Protein 8A3K (pdb70)

B-factor: mean 55.19, std 11.99, range [35.01, 101.28]

Nearest PDB structures (foldseek):
  8a3k-assembly1_UNK  TM=1.008E+00  e=1.125E-14  synthetic construct
  3g6b-assembly1_B  TM=5.101E-01  e=2.268E-01  Thermotoga maritima
  3g67-assembly1_B  TM=5.106E-01  e=5.320E-01  Thermotoga maritima
  3ja6-assembly1_I  TM=4.650E-01  e=3.433E+00  Escherichia coli

Structure (mmCIF, N/CA/C/O backbone):
data_8A3K
#
_entry.id   8A3K
#
_cell.length_a   28.082
_cell.length_b   38.856
_cell.length_c   56.828
_cell.angle_alpha   90.000
_cell.angle_beta   101.884
_cell.angle_gamma   90.000
#
_symmetry.space_group_name_H-M   'P 1 21 1'
#
loop_
_atom_site.group_PDB
_atom_site.id
_atom_site.type_symbol
_atom_site.label_atom_id
_atom_site.label_alt_id
_atom_site.label_comp_id
_atom_site.label_asym_id
_atom_site.label_entity_id
_atom_site.label_seq_id
_atom_site.pdbx_PDB_ins_code
_atom_site.Cartn_x
_atom_site.Cartn_y
_atom_site.Cartn_z
_atom_site.occupancy
_atom_site.B_iso_or_equiv
_atom_site.auth_seq_id
_atom_site.auth_comp_id
_atom_site.auth_asym_id
_atom_site.auth_atom_id
_atom_site.pdbx_PDB_model_num
ATOM 1 N N . HIS A 1 4 ? 7.27000 -21.15100 0.61800 1.000 82.00844 0 HIS UNK N 1
ATOM 2 C CA . HIS A 1 4 ? 6.89600 -20.88500 -0.79400 1.000 80.32534 0 HIS UNK CA 1
ATOM 3 C C . HIS A 1 4 ? 5.51700 -20.23200 -0.83800 1.000 81.76116 0 HIS UNK C 1
ATOM 4 O O . HIS A 1 4 ? 4.87100 -20.28700 -1.89500 1.000 79.28480 0 HIS UNK O 1
ATOM 6 N N . MET A 1 5 ? 5.08700 -19.64400 0.27300 1.000 82.62367 1 MET UNK N 1
ATOM 7 C CA . MET A 1 5 ? 3.71400 -19.09100 0.34200 1.000 82.76913 1 MET UNK CA 1
ATOM 8 C C . MET A 1 5 ? 3.65900 -17.73400 -0.34800 1.000 71.92335 1 MET UNK C 1
ATOM 9 O O . MET A 1 5 ? 3.02200 -17.63800 -1.39900 1.000 74.92657 1 MET UNK O 1
ATOM 11 N N . GLN A 1 6 ? 4.29500 -16.72600 0.23700 1.000 75.74484 2 GLN UNK N 1
ATOM 12 C CA . GLN A 1 6 ? 4.15700 -15.36500 -0.34200 1.000 76.22514 2 GLN UNK CA 1
ATOM 13 C C . GLN A 1 6 ? 4.77500 -15.34000 -1.74100 1.000 74.96895 2 GLN UNK C 1
ATOM 14 O O . GLN A 1 6 ? 4.34000 -14.51600 -2.53200 1.000 72.66608 2 GLN UNK O 1
ATOM 16 N N . LEU A 1 7 ? 5.73200 -16.21600 -2.04300 1.000 70.45362 3 LEU UNK N 1
ATOM 17 C CA . LEU A 1 7 ? 6.22400 -16.21800 -3.42000 1.000 69.86850 3 LEU UNK CA 1
ATOM 18 C C . LEU A 1 7 ? 5.13600 -16.61500 -4.40200 1.000 66.02999 3 LEU UNK C 1
ATOM 19 O O . LEU A 1 7 ? 5.00700 -16.00400 -5.46700 1.000 60.54882 3 LEU UNK O 1
ATOM 24 N N . GLU A 1 8 ? 4.34700 -17.63700 -4.07600 1.000 66.68192 4 GLU UNK N 1
ATOM 25 C CA . GLU A 1 8 ? 3.14900 -17.87500 -4.87000 1.000 64.49208 4 GLU UNK CA 1
ATOM 26 C C . GLU A 1 8 ? 2.25500 -16.64200 -4.87000 1.000 63.05201 4 GLU UNK C 1
ATOM 27 O O . GLU A 1 8 ? 1.77200 -16.21400 -5.92600 1.000 60.61191 4 GLU UNK O 1
ATOM 29 N N . GLU A 1 9 ? 2.04700 -16.03600 -3.69800 1.000 63.71275 5 GLU UNK N 1
ATOM 30 C CA . GLU A 1 9 ? 1.19100 -14.85600 -3.63600 1.000 61.13023 5 GLU UNK CA 1
ATOM 31 C C . GLU A 1 9 ? 1.79700 -13.69800 -4.41400 1.000 60.32788 5 GLU UNK C 1
ATOM 32 O O . GLU A 1 9 ? 1.08200 -12.97000 -5.11700 1.000 60.83815 5 GLU UNK O 1
ATOM 34 N N . ILE A 1 10 ? 3.11400 -13.51900 -4.31900 1.000 59.77386 6 ILE UNK N 1
ATOM 35 C CA . ILE A 1 10 ? 3.74800 -12.42500 -5.04400 1.000 60.04318 6 ILE UNK CA 1
ATOM 36 C C . ILE A 1 10 ? 3.56100 -12.62400 -6.54100 1.000 56.45054 6 ILE UNK C 1
ATOM 37 O O . ILE A 1 10 ? 3.18800 -11.70000 -7.27500 1.000 54.89580 6 ILE UNK O 1
ATOM 42 N N . ALA A 1 11 ? 3.80900 -13.84400 -7.01700 1.000 56.41773 7 ALA UNK N 1
ATOM 43 C CA . ALA A 1 11 ? 3.66600 -14.10900 -8.44300 1.000 54.84172 7 ALA UNK CA 1
ATOM 44 C C . ALA A 1 11 ? 2.23600 -13.87300 -8.90700 1.000 55.25099 7 ALA UNK C 1
ATOM 45 O O . ALA A 1 11 ? 2.00400 -13.39000 -10.02600 1.000 53.63958 7 ALA UNK O 1
ATOM 47 N N . GLN A 1 12 ? 1.25900 -14.21400 -8.06200 1.000 60.28025 8 GLN UNK N 1
ATOM 48 C CA . GLN A 1 12 ? -0.13200 -13.97000 -8.43400 1.000 60.09774 8 GLN UNK CA 1
ATOM 49 C C . GLN A 1 12 ? -0.40800 -12.47700 -8.55400 1.000 56.74141 8 GLN UNK C 1
ATOM 50 O O . GLN A 1 12 ? -1.07200 -12.03300 -9.50200 1.000 56.02073 8 GLN UNK O 1
ATOM 52 N N . GLN A 1 13 ? 0.10300 -11.68500 -7.60300 1.000 54.87711 9 GLN UNK N 1
ATOM 53 C CA . GLN A 1 13 ? -0.06000 -10.23500 -7.69600 1.000 52.96430 9 GLN UNK CA 1
ATOM 54 C C . GLN A 1 13 ? 0.58500 -9.69600 -8.96800 1.000 50.76922 9 GLN UNK C 1
ATOM 55 O O . GLN A 1 13 ? 0.06100 -8.76800 -9.60400 1.000 48.98298 9 GLN UNK O 1
ATOM 57 N N . LEU A 1 14 ? 1.71400 -10.28400 -9.36700 1.000 50.64089 10 LEU UNK N 1
ATOM 58 C CA . LEU A 1 14 ? 2.39300 -9.82500 -10.57500 1.000 48.42180 10 LEU UNK CA 1
ATOM 59 C C . LEU A 1 14 ? 1.58400 -10.16500 -11.82500 1.000 48.99600 10 LEU UNK C 1
ATOM 60 O O . LEU A 1 14 ? 1.54000 -9.38000 -12.78500 1.000 42.31121 10 LEU UNK O 1
ATOM 65 N N . GLU A 1 15 ? 0.93500 -11.32900 -11.83300 1.000 47.66109 11 GLU UNK N 1
ATOM 66 C CA . GLU A 1 15 ? 0.06500 -11.66700 -12.95800 1.000 47.27641 11 GLU UNK CA 1
ATOM 67 C C . GLU A 1 15 ? -1.10800 -10.69300 -13.05500 1.000 46.71608 11 GLU UNK C 1
ATOM 68 O O . GLU A 1 15 ? -1.45600 -10.21600 -14.15100 1.000 47.64867 11 GLU UNK O 1
ATOM 74 N N . GLU A 1 16 ? -1.71600 -10.37000 -11.90800 1.000 46.80896 12 GLU UNK N 1
ATOM 75 C CA . GLU A 1 16 ? -2.80400 -9.39300 -11.89100 1.000 49.08560 12 GLU UNK CA 1
ATOM 76 C C . GLU A 1 16 ? -2.34200 -8.03100 -12.41200 1.000 47.61450 12 GLU UNK C 1
ATOM 77 O O . GLU A 1 16 ? -3.06700 -7.36000 -13.16400 1.000 47.94908 12 GLU UNK O 1
ATOM 79 N N . ILE A 1 17 ? -1.12600 -7.61800 -12.04700 1.000 45.71831 13 ILE UNK N 1
ATOM 80 C CA . ILE A 1 17 ? -0.62800 -6.31600 -12.48900 1.000 45.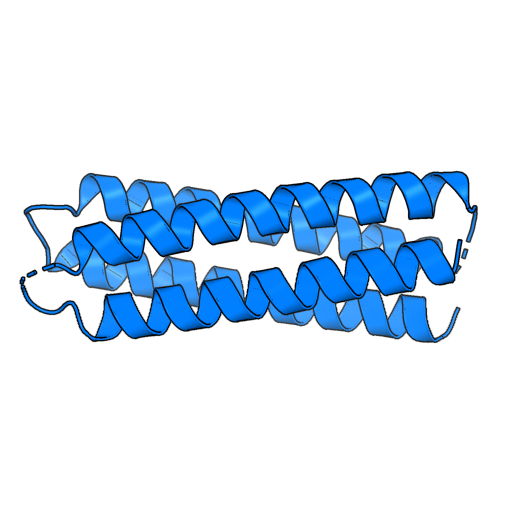52021 13 ILE UNK CA 1
ATOM 81 C C . ILE A 1 17 ? -0.35700 -6.32100 -13.98900 1.000 46.46495 13 ILE UNK C 1
ATOM 82 O O . ILE A 1 17 ? -0.61800 -5.33000 -14.68300 1.000 43.77813 13 ILE UNK O 1
ATOM 87 N N . ALA A 1 18 ? 0.19900 -7.41900 -14.51100 1.000 44.03804 14 ALA UNK N 1
ATOM 88 C CA . ALA A 1 18 ? 0.39200 -7.51500 -15.95300 1.000 42.75846 14 ALA UNK CA 1
ATOM 89 C C . ALA A 1 18 ? -0.93200 -7.33900 -16.69300 1.000 44.28017 14 ALA UNK C 1
ATOM 90 O O . ALA A 1 18 ? -1.00900 -6.60600 -17.69000 1.000 45.26506 14 ALA UNK O 1
ATOM 92 N N . LYS A 1 19 ? -1.98600 -8.00800 -16.21600 1.000 43.99821 15 LYS UNK N 1
ATOM 93 C CA . LYS A 1 19 ? -3.30200 -7.82300 -16.82200 1.000 45.63168 15 LYS UNK CA 1
ATOM 94 C C . LYS A 1 19 ? -3.72900 -6.35700 -16.77900 1.000 46.22265 15 LYS UNK C 1
ATOM 9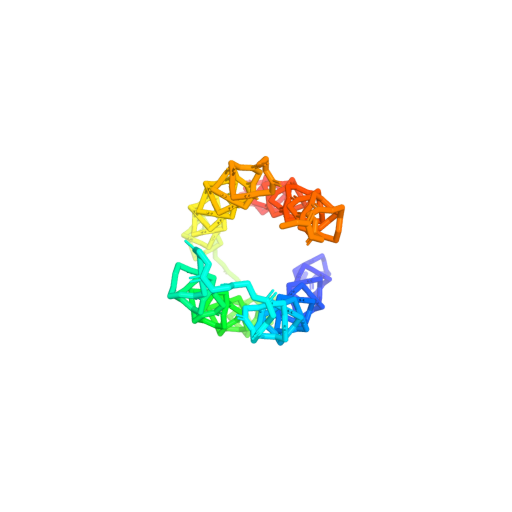5 O O . LYS A 1 19 ? -4.22500 -5.81200 -17.77800 1.000 46.89563 15 LYS UNK O 1
ATOM 97 N N . GLN A 1 20 ? -3.56300 -5.71200 -15.61500 1.000 45.44310 16 GLN UNK N 1
ATOM 98 C CA . GLN A 1 20 ? -3.89200 -4.29400 -15.48600 1.000 42.30326 16 GLN UNK CA 1
ATOM 99 C C . GLN A 1 20 ? -3.15500 -3.46100 -16.52500 1.000 44.40241 16 GLN UNK C 1
ATOM 100 O O . GLN A 1 20 ? -3.73300 -2.54700 -17.12900 1.000 44.70516 16 GLN UNK O 1
ATOM 103 N N . LEU A 1 21 ? -1.87300 -3.76100 -16.74100 1.000 42.79958 17 LEU UNK N 1
ATOM 104 C CA . LEU A 1 21 ? -1.07200 -2.95100 -17.64900 1.000 40.62492 17 LEU UNK CA 1
ATOM 105 C C . LEU A 1 21 ? -1.52400 -3.14100 -19.08400 1.000 44.36790 17 LEU UNK C 1
ATOM 106 O O . LEU A 1 21 ? -1.50900 -2.18800 -19.87900 1.000 38.23003 17 LEU UNK O 1
ATOM 111 N N . LYS A 1 22 ? -1.94200 -4.36400 -19.42700 1.000 42.62754 18 LYS UNK N 1
ATOM 112 C CA . LYS A 1 22 ? -2.49300 -4.61400 -20.75400 1.000 43.44687 18 LYS UNK CA 1
ATOM 113 C C . LYS A 1 22 ? -3.77100 -3.80800 -20.96700 1.000 44.96331 18 LYS UNK C 1
ATOM 114 O O . LYS A 1 22 ? -3.97100 -3.19000 -22.02600 1.000 45.10686 18 LYS UNK O 1
ATOM 117 N N . LYS A 1 23 ? -4.66200 -3.82100 -19.97500 1.000 43.46275 19 LYS UNK N 1
ATOM 118 C CA . LYS A 1 23 ? -5.89100 -3.04600 -20.12100 1.000 43.68178 19 LYS UNK CA 1
ATOM 119 C C . LYS A 1 23 ? -5.57800 -1.55900 -20.27400 1.000 45.17066 19 LYS UNK C 1
ATOM 120 O O . LYS A 1 23 ? -6.20100 -0.85900 -21.08500 1.000 45.42386 19 LYS UNK O 1
ATOM 122 N N . ILE A 1 24 ? -4.58900 -1.06700 -19.53000 1.000 41.66541 20 ILE UNK N 1
ATOM 123 C CA . ILE A 1 24 ? -4.24300 0.34800 -19.63900 1.000 44.27629 20 ILE UNK CA 1
ATOM 124 C C . ILE A 1 24 ? -3.64300 0.65500 -21.00400 1.000 42.68720 20 ILE UNK C 1
ATOM 125 O O . ILE A 1 24 ? -3.89100 1.72300 -21.57100 1.000 42.67499 20 ILE UNK O 1
ATOM 130 N N . ALA A 1 25 ? -2.83500 -0.25800 -21.54900 1.000 40.99656 21 ALA UNK N 1
ATOM 131 C CA . ALA A 1 25 ? -2.28700 -0.03700 -22.88400 1.000 43.40596 21 ALA UNK CA 1
ATOM 132 C C . ALA A 1 25 ? -3.40600 0.10000 -23.91200 1.000 44.84934 21 ALA UNK C 1
ATOM 133 O O . ALA A 1 25 ? -3.35200 0.97000 -24.79400 1.000 37.61107 21 ALA UNK O 1
ATOM 135 N N . TRP A 1 26 ? -4.42900 -0.75700 -23.81100 1.000 43.82307 22 TRP UNK N 1
ATOM 136 C CA . TRP A 1 26 ? -5.59900 -0.63600 -24.68500 1.000 47.67154 22 TRP UNK CA 1
ATOM 137 C C . TRP A 1 26 ? -6.28600 0.72100 -24.50800 1.000 46.83130 22 TRP UNK C 1
ATOM 138 O O . TRP A 1 26 ? -6.62600 1.40000 -25.49100 1.000 47.14797 22 TRP UNK O 1
ATOM 149 N N . GLN A 1 27 ? -6.51500 1.11700 -23.25300 1.000 45.12505 23 GLN UNK N 1
ATOM 150 C CA . GLN A 1 27 ? -7.10900 2.42100 -22.96900 1.000 47.49182 23 GLN UNK CA 1
ATOM 151 C C . GLN A 1 27 ? -6.31500 3.53800 -23.62900 1.000 44.64666 23 GLN UNK C 1
ATOM 152 O O . GLN A 1 27 ? -6.88800 4.45400 -24.23300 1.000 44.39494 23 GLN UNK O 1
ATOM 158 N N . LEU A 1 28 ? -4.99100 3.47900 -23.51700 1.000 40.99630 24 LEU UNK N 1
ATOM 159 C CA . LEU A 1 28 ? -4.15800 4.52800 -24.08900 1.000 42.94047 24 LEU UNK CA 1
ATOM 160 C C . LEU A 1 28 ? -4.28700 4.55700 -25.60200 1.000 46.46578 24 LEU UNK C 1
ATOM 161 O O . LEU A 1 28 ? -4.33500 5.63300 -26.19600 1.000 44.81282 24 LEU UNK O 1
ATOM 166 N N . LYS A 1 29 ? -4.33900 3.39200 -26.24900 1.000 43.27159 25 LYS UNK N 1
ATOM 167 C CA . LYS A 1 29 ? -4.56000 3.39500 -27.69200 1.000 45.31762 25 LYS UNK CA 1
ATOM 168 C C . LYS A 1 29 ? -5.87400 4.08800 -28.04500 1.000 46.29786 25 LYS UNK C 1
ATOM 169 O O . LYS A 1 29 ? -5.93800 4.89100 -28.99000 1.000 47.89270 25 LYS UNK O 1
ATOM 175 N N . LYS A 1 30 ? -6.93200 3.79800 -27.28600 1.000 45.48977 26 LYS UNK N 1
ATOM 176 C CA . LYS A 1 30 ? -8.21400 4.44000 -27.56100 1.000 47.13880 26 LYS UNK CA 1
ATOM 177 C C . LYS A 1 30 ? -8.12800 5.95700 -27.36900 1.000 46.56128 26 LYS UNK C 1
ATOM 178 O O . LYS A 1 30 ? -8.64900 6.72600 -28.19000 1.000 49.04131 26 LYS UNK O 1
ATOM 180 N N . ILE A 1 31 ? -7.48000 6.40500 -26.29400 1.000 46.48605 27 ILE UNK N 1
ATOM 181 C CA . ILE A 1 31 ? -7.27000 7.84300 -26.11000 1.000 48.42716 27 ILE UNK CA 1
ATOM 182 C C . ILE A 1 31 ? -6.49700 8.42900 -27.27800 1.000 50.34980 27 ILE UNK C 1
ATOM 183 O O . ILE A 1 31 ? -6.86500 9.47700 -27.81900 1.000 48.22145 27 ILE UNK O 1
ATOM 188 N N . ALA A 1 32 ? -5.43700 7.74800 -27.70300 1.000 48.22216 28 ALA UNK N 1
ATOM 189 C CA . ALA A 1 32 ? -4.61300 8.25800 -28.79000 1.000 48.45878 28 ALA UNK CA 1
ATOM 190 C C . ALA A 1 32 ? -5.42500 8.45600 -30.05300 1.000 54.09512 28 ALA UNK C 1
ATOM 191 O O . ALA A 1 32 ? -5.15500 9.38900 -30.82000 1.000 56.47441 28 ALA UNK O 1
ATOM 193 N N . GLN A 1 33 ? -6.41400 7.58600 -30.29600 1.000 51.46857 29 GLN UNK N 1
ATOM 194 C CA . GLN A 1 33 ? -7.25700 7.79000 -31.46900 1.000 54.22458 29 GLN UNK CA 1
ATOM 195 C C . GLN A 1 33 ? -7.87500 9.18100 -31.46600 1.000 57.74971 29 GLN UNK C 1
ATOM 196 O O . GLN A 1 33 ? -8.04900 9.78300 -32.52900 1.000 62.09774 29 GLN UNK O 1
ATOM 199 N N . GLY A 1 34 ? -8.16900 9.72600 -30.28700 1.000 59.09100 30 GLY UNK N 1
ATOM 200 C CA . GLY A 1 34 ? -8.82300 11.01500 -30.21000 1.000 63.02586 30 GLY UNK CA 1
ATOM 201 C C . GLY A 1 34 ? -7.94500 12.14700 -29.72000 1.000 62.87474 30 GLY UNK C 1
ATOM 202 O O . GLY A 1 34 ? -8.45600 13.12500 -29.16900 1.000 65.94173 30 GLY UNK O 1
ATOM 203 N N . GLU A 1 35 ? -6.62900 12.04400 -29.90400 1.000 61.68653 31 GLU UNK N 1
ATOM 204 C CA . GLU A 1 35 ? -5.72100 13.11600 -29.50300 1.000 63.50996 31 GLU UNK CA 1
ATOM 205 C C . GLU A 1 35 ? -4.66800 13.32600 -30.57700 1.000 63.16742 31 GLU UNK C 1
ATOM 206 O O . GLU A 1 35 ? -3.56900 12.76500 -30.50600 1.000 54.57844 31 GLU UNK O 1
ATOM 212 N N . PRO A 1 36 ? -4.96400 14.15600 -31.58400 1.000 70.00659 32 PRO UNK N 1
ATOM 213 C CA . PRO A 1 36 ? -3.99000 14.36600 -32.66600 1.000 68.81600 32 PRO UNK CA 1
ATOM 214 C C . PRO A 1 36 ? -2.65700 14.91000 -32.18700 1.000 66.38246 32 PRO UNK C 1
ATOM 215 O O . PRO A 1 36 ? -1.62700 14.62100 -32.80500 1.000 69.77922 32 PRO UNK O 1
ATOM 219 N N . SER A 1 37 ? -2.63200 15.67900 -31.10400 1.000 59.66078 33 SER UNK N 1
ATOM 220 C CA . SER A 1 37 ? -1.40700 16.36100 -30.71100 1.000 57.86542 33 SER UNK CA 1
ATOM 221 C C . SER A 1 37 ? -0.40800 15.46000 -29.99400 1.000 62.13926 33 SER UNK C 1
ATOM 222 O O . SER A 1 37 ? 0.75200 15.85900 -29.83400 1.000 62.67305 33 SER UNK O 1
ATOM 225 N N . ALA A 1 38 ? -0.81800 14.26300 -29.55000 1.000 58.47615 34 ALA UNK N 1
ATOM 226 C CA . ALA A 1 38 ? 0.09100 13.38500 -28.82300 1.000 53.99959 34 ALA UNK CA 1
ATOM 227 C C . ALA A 1 38 ? -0.09700 11.91800 -29.17800 1.000 52.06752 34 ALA UNK C 1
ATOM 228 O O . ALA A 1 38 ? 0.50200 11.05600 -28.50800 1.000 50.40779 34 ALA UNK O 1
ATOM 230 N N . GLN A 1 39 ? -0.88700 11.61400 -30.21600 1.000 51.47650 35 GLN UNK N 1
ATOM 231 C CA . GLN A 1 39 ? -1.24600 10.23200 -30.53300 1.000 46.39957 35 GLN UNK CA 1
ATOM 232 C C . GLN A 1 39 ? -0.01200 9.34300 -30.63300 1.000 51.08623 35 GLN UNK C 1
ATOM 233 O O . GLN A 1 39 ? 0.06100 8.28300 -29.99900 1.000 44.29099 35 GLN UNK O 1
ATOM 235 N N . GLY A 1 40 ? 0.97700 9.77500 -31.42200 1.000 48.63557 36 GLY UNK N 1
ATOM 236 C CA . GLY A 1 40 ? 2.20600 9.00800 -31.54300 1.000 49.70550 36 GLY UNK CA 1
ATOM 237 C C . GLY A 1 40 ? 2.80000 8.66700 -30.19400 1.000 49.04791 36 GLY UNK C 1
ATOM 238 O O . GLY A 1 40 ? 3.01600 7.49500 -29.87100 1.000 46.10188 36 GLY UNK O 1
ATOM 239 N N . GLN A 1 41 ? 3.01800 9.68800 -29.36200 1.000 48.85931 37 GLN UNK N 1
ATOM 240 C CA . GLN A 1 41 ? 3.58500 9.42500 -28.05300 1.000 46.08063 37 GLN UNK CA 1
ATOM 241 C C . GLN A 1 41 ? 2.75500 8.38400 -27.31900 1.000 47.89122 37 GLN UNK C 1
ATOM 242 O O . GLN A 1 41 ? 3.28300 7.36700 -26.84300 1.000 44.96044 37 GLN UNK O 1
ATOM 248 N N . LEU A 1 42 ? 1.43500 8.58100 -27.29400 1.000 47.17674 38 LEU UNK N 1
ATOM 249 C CA . LEU A 1 42 ? 0.59500 7.67000 -26.53100 1.000 42.84797 38 LEU UNK CA 1
ATOM 250 C C . LEU A 1 42 ? 0.72900 6.25400 -27.06500 1.000 46.66168 38 LEU UNK C 1
ATOM 251 O O . LEU A 1 42 ? 0.87900 5.30100 -26.28900 1.000 43.53887 38 LEU UNK O 1
ATOM 256 N N . GLU A 1 43 ? 0.75900 6.09700 -28.39000 1.000 44.41879 39 GLU UNK N 1
ATOM 257 C CA . GLU A 1 43 ? 0.87100 4.74600 -28.92200 1.000 47.90688 39 GLU UNK CA 1
ATOM 258 C C . GLU A 1 43 ? 2.18100 4.10400 -28.49000 1.000 46.10986 39 GLU UNK C 1
ATOM 259 O O . GLU A 1 43 ? 2.19200 2.94900 -28.04500 1.000 47.10333 39 GLU UNK O 1
ATOM 265 N N . GLU A 1 44 ? 3.28400 4.86300 -28.53700 1.000 47.80261 40 GLU UNK N 1
ATOM 266 C CA . GLU A 1 44 ? 4.56200 4.33400 -28.07000 1.000 48.07506 40 GLU UNK CA 1
ATOM 267 C C . GLU A 1 44 ? 4.43400 3.84200 -26.64200 1.000 48.86768 40 GLU UNK C 1
ATOM 268 O O . GLU A 1 44 ? 4.88800 2.74200 -26.29200 1.000 48.39933 40 GLU UNK O 1
ATOM 274 N N . ILE A 1 45 ? 3.78600 4.65200 -25.80300 1.000 44.37120 41 ILE UNK N 1
ATOM 275 C CA . ILE A 1 45 ? 3.70100 4.31900 -24.39400 1.000 44.44240 41 ILE UNK CA 1
ATOM 276 C C . ILE A 1 45 ? 2.90900 3.04100 -24.22600 1.000 45.29537 41 ILE UNK C 1
ATOM 277 O O . ILE A 1 45 ? 3.29400 2.15200 -23.45600 1.000 38.83568 41 ILE UNK O 1
ATOM 282 N N . ALA A 1 46 ? 1.82900 2.89600 -25.00400 1.000 42.80803 42 ALA UNK N 1
ATOM 283 C CA . ALA A 1 46 ? 1.04200 1.67600 -24.90500 1.000 41.54525 42 ALA UNK CA 1
ATOM 284 C C . ALA A 1 46 ? 1.90600 0.48000 -25.25900 1.000 42.70206 42 ALA UNK C 1
ATOM 285 O O . ALA A 1 46 ? 1.89100 -0.53400 -24.55300 1.000 43.06242 42 ALA UNK O 1
ATOM 287 N N . GLN A 1 47 ? 2.72500 0.62000 -26.30600 1.000 42.00695 43 GLN UNK N 1
ATOM 288 C CA . GLN A 1 47 ? 3.63300 -0.45600 -26.66700 1.000 45.08463 43 GLN UNK CA 1
ATOM 289 C C . GLN A 1 47 ? 4.53800 -0.78200 -25.49700 1.000 44.56464 43 GLN UNK C 1
ATOM 290 O O . GLN A 1 47 ? 4.66300 -1.94900 -25.10100 1.000 44.53568 43 GLN UNK O 1
ATOM 292 N N . GLN A 1 48 ? 5.12400 0.25500 -24.88400 1.000 44.48889 44 GLN UNK N 1
ATOM 293 C CA . GLN A 1 48 ? 5.99400 0.04100 -23.73300 1.000 42.15004 44 GLN UNK CA 1
ATOM 294 C C . GLN A 1 48 ? 5.26100 -0.75200 -22.66200 1.000 41.09927 44 GLN UNK C 1
ATOM 295 O O . GLN A 1 48 ? 5.77200 -1.75700 -22.14600 1.000 43.19113 44 GLN UNK O 1
ATOM 301 N N . LEU A 1 49 ? 4.01700 -0.36100 -22.37900 1.000 39.35438 45 LEU UNK N 1
ATOM 302 C CA . LEU A 1 49 ? 3.28100 -1.03100 -21.32100 1.000 37.70934 45 LEU UNK CA 1
ATOM 303 C C . LEU A 1 49 ? 3.05100 -2.48700 -21.67800 1.000 43.15272 45 LEU UNK C 1
ATOM 304 O O . LEU A 1 49 ? 3.22600 -3.37500 -20.83200 1.000 37.50600 45 LEU UNK O 1
ATOM 309 N N . GLU A 1 50 ? 2.71900 -2.76600 -22.94300 1.000 40.18098 46 GLU UNK N 1
ATOM 310 C CA . GLU A 1 50 ? 2.47600 -4.15800 -23.28900 1.000 43.50284 46 GLU UNK CA 1
ATOM 311 C C . GLU A 1 50 ? 3.74200 -4.96100 -23.08700 1.000 43.95590 46 GLU UNK C 1
ATOM 312 O O . GLU A 1 50 ? 3.70100 -6.02900 -22.46400 1.000 41.29389 46 GLU UNK O 1
ATOM 318 N N . GLU A 1 51 ? 4.89500 -4.39200 -23.47000 1.000 42.95664 47 GLU UNK N 1
ATOM 319 C CA . GLU A 1 51 ? 6.15500 -5.09600 -23.25800 1.000 43.71158 47 GLU UNK CA 1
ATOM 320 C C . GLU A 1 51 ? 6.39300 -5.32400 -21.77200 1.000 45.94871 47 GLU UNK C 1
ATOM 321 O O . GLU A 1 51 ? 6.76500 -6.43000 -21.35900 1.000 45.87269 47 GLU UNK O 1
ATOM 327 N N . ILE A 1 52 ? 6.08100 -4.32900 -20.94000 1.000 41.89690 48 ILE UNK N 1
ATOM 328 C CA . ILE A 1 52 ? 6.30600 -4.51200 -19.51100 1.000 42.79231 48 ILE UNK CA 1
ATOM 329 C C . ILE A 1 52 ? 5.42000 -5.62000 -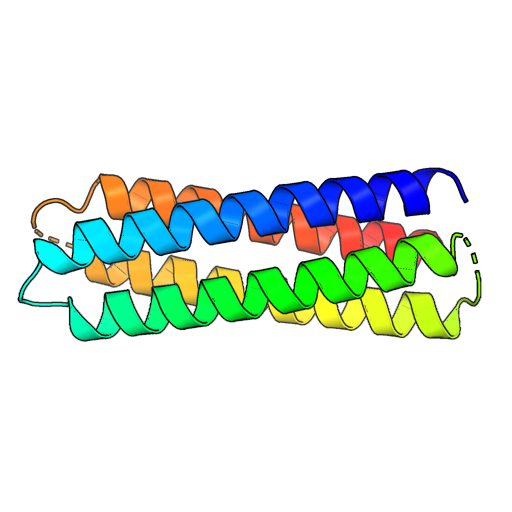18.97600 1.000 44.64142 48 ILE UNK C 1
ATOM 330 O O . ILE A 1 52 ? 5.86200 -6.44400 -18.16400 1.000 40.02251 48 ILE UNK O 1
ATOM 335 N N . ALA A 1 53 ? 4.16600 -5.67800 -19.43400 1.000 41.01999 49 ALA UNK N 1
ATOM 336 C CA . ALA A 1 53 ? 3.29900 -6.74100 -18.95700 1.000 41.30498 49 ALA UNK CA 1
ATOM 337 C C . ALA A 1 53 ? 3.91900 -8.09000 -19.26300 1.000 43.43839 49 ALA UNK C 1
ATOM 338 O O . ALA A 1 53 ? 3.94800 -8.97900 -18.40400 1.000 45.37190 49 ALA UNK O 1
ATOM 340 N N . LYS A 1 54 ? 4.50300 -8.23100 -20.45200 1.000 41.06421 50 LYS UNK N 1
ATOM 341 C CA . LYS A 1 54 ? 5.13500 -9.50000 -20.77500 1.000 46.11728 50 LYS UNK CA 1
ATOM 342 C C . LYS A 1 54 ? 6.23700 -9.81100 -19.77700 1.000 47.53513 50 LYS UNK C 1
ATOM 343 O O . LYS A 1 54 ? 6.28700 -10.91700 -19.21500 1.000 43.01154 50 LYS UNK O 1
ATOM 349 N N . GLN A 1 55 ? 7.08300 -8.82100 -19.47300 1.000 45.18003 51 GLN UNK N 1
ATOM 350 C CA . GLN A 1 55 ? 8.17700 -9.11400 -18.55700 1.000 46.41676 51 GLN UNK CA 1
ATOM 351 C C . GLN A 1 55 ? 7.63300 -9.50800 -17.19600 1.000 44.23324 51 GLN UNK C 1
ATOM 352 O O . GLN A 1 55 ? 8.12500 -10.46400 -16.58100 1.000 45.24517 51 GLN UNK O 1
ATOM 358 N N . LEU A 1 56 ? 6.54700 -8.86600 -16.75400 1.000 42.19750 52 LEU UNK N 1
ATOM 359 C CA . LEU A 1 56 ? 6.04200 -9.22000 -15.43400 1.000 44.59805 52 LEU UNK CA 1
ATOM 360 C C . LEU A 1 56 ? 5.52400 -10.65100 -15.44600 1.000 46.15538 52 LEU UNK C 1
ATOM 361 O O . LEU A 1 56 ? 5.81100 -11.43200 -14.52700 1.000 45.26598 52 LEU UNK O 1
ATOM 366 N N . LYS A 1 57 ? 4.83500 -11.03400 -16.52600 1.000 43.72992 53 LYS UNK N 1
ATOM 367 C CA . LYS A 1 57 ? 4.36700 -12.40900 -16.64300 1.000 48.13526 53 LYS UNK CA 1
ATOM 368 C C . LYS A 1 57 ? 5.54300 -13.36800 -16.55300 1.000 48.24188 53 LYS UNK C 1
ATOM 369 O O . LYS A 1 57 ? 5.51800 -14.32100 -15.76200 1.000 47.24630 53 LYS UNK O 1
ATOM 371 N N . LYS A 1 58 ? 6.62500 -13.06600 -17.28700 1.000 46.43794 54 LYS UNK N 1
ATOM 372 C CA . LYS A 1 58 ? 7.81000 -13.91400 -17.23100 1.000 48.18350 54 LYS UNK CA 1
ATOM 373 C C . LYS A 1 58 ? 8.29500 -14.03300 -15.79600 1.000 49.94532 54 LYS UNK C 1
ATOM 374 O O . LYS A 1 58 ? 8.47900 -15.13900 -15.27100 1.000 49.05314 54 LYS UNK O 1
ATOM 377 N N . ILE A 1 59 ? 8.40900 -12.89200 -15.11700 1.000 46.56500 55 ILE UNK N 1
ATOM 378 C CA . ILE A 1 59 ? 8.91400 -12.90200 -13.75500 1.000 48.22397 55 ILE UNK CA 1
ATOM 379 C C . ILE A 1 59 ? 7.99700 -13.72900 -12.87500 1.000 52.21646 55 ILE UNK C 1
ATOM 380 O O . ILE A 1 59 ? 8.45800 -14.55000 -12.06700 1.000 46.53936 55 ILE UNK O 1
ATOM 385 N N . ALA A 1 60 ? 6.67900 -13.55600 -13.04100 1.000 48.98403 56 ALA UNK N 1
ATOM 386 C CA . ALA A 1 60 ? 5.76100 -14.32600 -12.21500 1.000 51.64505 56 ALA UNK CA 1
ATOM 387 C C . ALA A 1 60 ? 6.00000 -15.80700 -12.42400 1.000 55.53689 56 ALA UNK C 1
ATOM 388 O O . ALA A 1 60 ? 6.13300 -16.56900 -11.45600 1.000 50.50008 56 ALA UNK O 1
ATOM 390 N N . TRP A 1 61 ? 6.14500 -16.20800 -13.68900 1.000 59.61149 57 TRP UNK N 1
ATOM 391 C CA . TRP A 1 61 ? 6.45600 -17.59100 -14.00100 1.000 62.16288 57 TRP UNK CA 1
ATOM 392 C C . TRP A 1 61 ? 7.65100 -18.05800 -13.18800 1.000 64.38776 57 TRP UNK C 1
ATOM 393 O O . TRP A 1 61 ? 7.58200 -19.06400 -12.46600 1.000 66.60175 57 TRP UNK O 1
ATOM 404 N N . GLN A 1 62 ? 8.74000 -17.28600 -13.24200 1.000 58.12115 58 GLN UNK N 1
ATOM 405 C CA . GLN A 1 62 ? 9.95700 -17.66500 -12.53600 1.000 59.51836 58 GLN UNK CA 1
ATOM 406 C C . GLN A 1 62 ? 9.68400 -17.83000 -11.05000 1.000 58.74413 58 GLN UNK C 1
ATOM 407 O O . GLN A 1 62 ? 10.08800 -18.82800 -10.43300 1.000 60.02481 58 GLN UNK O 1
ATOM 409 N N . LEU A 1 63 ? 8.95500 -16.87500 -10.47000 1.000 54.57803 59 LEU UNK N 1
ATOM 410 C CA . LEU A 1 63 ? 8.65500 -16.95700 -9.04800 1.000 56.63824 59 LEU UNK CA 1
ATOM 411 C C . LEU A 1 63 ? 7.88500 -18.22700 -8.73500 1.000 61.00351 59 LEU UNK C 1
ATOM 412 O O . LEU A 1 63 ? 8.15800 -18.90300 -7.73000 1.000 55.35332 59 LEU UNK O 1
ATOM 417 N N . LYS A 1 64 ? 6.93100 -18.57900 -9.60600 1.000 58.79820 60 LYS UNK N 1
ATOM 418 C CA . LYS A 1 64 ? 6.12500 -19.77100 -9.38200 1.000 61.91110 60 LYS UNK CA 1
ATOM 419 C C . LYS A 1 64 ? 6.99900 -21.00600 -9.29900 1.000 61.38689 60 LYS UNK C 1
ATOM 420 O O . LYS A 1 64 ? 6.69700 -21.93800 -8.54700 1.000 65.81502 60 LYS UNK O 1
ATOM 422 N N . LYS A 1 65 ? 8.09900 -21.02000 -10.04200 1.000 61.57581 61 LYS UNK N 1
ATOM 423 C CA . LYS A 1 65 ? 8.95000 -22.19700 -10.04100 1.000 65.16113 61 LYS UNK CA 1
ATOM 424 C C . LYS A 1 65 ? 9.82500 -22.22700 -8.79400 1.000 63.97026 61 LYS UNK C 1
ATOM 425 O O . LYS A 1 65 ? 9.86800 -23.23200 -8.07500 1.000 67.19851 61 LYS UNK O 1
ATOM 431 N N . ILE A 1 66 ? 10.50100 -21.11300 -8.50900 1.000 63.68169 62 ILE UNK N 1
ATOM 432 C CA . ILE A 1 66 ? 11.40100 -21.03300 -7.37100 1.000 64.85862 62 ILE UNK CA 1
ATOM 433 C C . ILE A 1 66 ? 10.67300 -21.21900 -6.04500 1.000 68.69444 62 ILE UNK C 1
ATOM 434 O O . ILE A 1 66 ? 11.28900 -21.63300 -5.05600 1.000 69.40664 62 ILE UNK O 1
ATOM 436 N N . ALA A 1 67 ? 9.37600 -20.94300 -5.99600 1.000 61.29528 63 ALA UNK N 1
ATOM 437 C CA . ALA A 1 67 ? 8.63800 -21.05900 -4.74300 1.000 68.35133 63 ALA UNK CA 1
ATOM 438 C C . ALA A 1 67 ? 8.64200 -22.49600 -4.23500 1.000 70.17990 63 ALA UNK C 1
ATOM 439 O O . ALA A 1 67 ? 9.43600 -22.84700 -3.37600 1.000 73.94511 63 ALA UNK O 1
ATOM 441 N N . PRO A 1 70 ? 14.04700 -22.59200 -3.94500 1.000 76.94161 66 PRO UNK N 1
ATOM 442 C CA . PRO A 1 70 ? 14.49600 -21.24000 -4.31000 1.000 79.17107 66 PRO UNK CA 1
ATOM 443 C C . PRO A 1 70 ? 15.97200 -20.97000 -4.02000 1.000 77.14354 66 PRO UNK C 1
ATOM 444 O O . PRO A 1 70 ? 16.70000 -21.88300 -3.62400 1.000 82.88548 66 PRO UNK O 1
ATOM 448 N N . ASP A 1 71 ? 16.39800 -19.72600 -4.24000 1.000 75.10625 67 ASP UNK N 1
ATOM 449 C CA . ASP A 1 71 ? 17.76800 -19.30400 -3.97100 1.000 77.15667 67 ASP UNK CA 1
ATOM 450 C C . ASP A 1 71 ? 17.78000 -17.79700 -3.77500 1.000 78.68793 67 ASP UNK C 1
ATOM 451 O O . ASP A 1 71 ? 17.18400 -17.06400 -4.57200 1.000 73.56375 67 ASP UNK O 1
ATOM 453 N N . SER A 1 72 ? 18.45800 -17.34300 -2.71500 1.000 78.17513 68 SER UNK N 1
ATOM 454 C CA . SER A 1 72 ? 18.57500 -15.91100 -2.45800 1.000 76.86245 68 SER UNK CA 1
ATOM 455 C C . SER A 1 72 ? 19.15900 -15.18000 -3.65400 1.000 78.56731 68 SER UNK C 1
ATOM 456 O O . SER A 1 72 ? 18.88300 -13.99200 -3.85200 1.000 80.40131 68 SER UNK O 1
ATOM 458 N N . VAL A 1 73 ? 19.95200 -15.87400 -4.46500 1.000 92.74961 69 VAL UNK N 1
ATOM 459 C CA . VAL A 1 73 ? 20.51400 -15.32000 -5.69000 1.000 93.34109 69 VAL UNK CA 1
ATOM 460 C C . VAL A 1 73 ? 19.39100 -14.89800 -6.62300 1.000 88.87498 69 VAL UNK C 1
ATOM 461 O O . VAL A 1 73 ? 19.21600 -13.70500 -6.90200 1.000 86.42626 69 VAL UNK O 1
ATOM 463 N N . GLN A 1 74 ? 18.62300 -15.87900 -7.10600 1.000 78.45700 70 GLN UNK N 1
ATOM 464 C CA . GLN A 1 74 ? 17.59100 -15.60900 -8.10100 1.000 74.38711 70 GLN UNK CA 1
ATOM 465 C C . GLN A 1 74 ? 16.61700 -14.54500 -7.61400 1.000 70.45538 70 GLN UNK C 1
ATOM 466 O O . GLN A 1 74 ? 16.29400 -13.59900 -8.34300 1.000 68.07564 70 GLN UNK O 1
ATOM 468 N N . LEU A 1 75 ? 16.14500 -14.68600 -6.37400 1.000 70.76698 71 LEU UNK N 1
ATOM 469 C CA . LEU A 1 75 ? 15.19200 -13.73100 -5.82100 1.000 67.04105 71 LEU UNK CA 1
ATOM 470 C C . LEU A 1 75 ? 15.77400 -12.32600 -5.80100 1.000 64.87592 71 LEU UNK C 1
ATOM 471 O O . LEU A 1 75 ? 15.08100 -11.35500 -6.12500 1.000 64.74880 71 LEU UNK O 1
ATOM 473 N N . GLU A 1 76 ? 17.04900 -12.20100 -5.43100 1.000 69.76760 72 GLU UNK N 1
ATOM 474 C CA . GLU A 1 76 ? 17.71600 -10.90600 -5.48400 1.000 65.13959 72 GLU UNK CA 1
ATOM 475 C C . GLU A 1 76 ? 17.63800 -10.31300 -6.88400 1.000 66.96203 72 GLU UNK C 1
ATOM 476 O O . GLU A 1 76 ? 17.18100 -9.17800 -7.06700 1.000 63.20272 72 GLU UNK O 1
ATOM 478 N N . GLU A 1 77 ? 18.05600 -11.08400 -7.89300 1.000 67.07389 73 GLU UNK N 1
ATOM 479 C CA . GLU A 1 77 ? 17.99600 -10.60100 -9.26800 1.000 65.67569 73 GLU UNK CA 1
ATOM 480 C C . GLU A 1 77 ? 16.58500 -10.17700 -9.65000 1.000 65.03148 73 GLU UNK C 1
ATOM 481 O O . GLU A 1 77 ? 16.40400 -9.20900 -10.39700 1.000 63.59742 73 GLU UNK O 1
ATOM 483 N N . ILE A 1 78 ? 15.57600 -10.87100 -9.12900 1.000 63.56692 74 ILE UNK N 1
ATOM 484 C CA . ILE A 1 78 ? 14.20100 -10.56700 -9.50400 1.000 61.23529 74 ILE UNK CA 1
ATOM 485 C C . ILE A 1 78 ? 13.78600 -9.21000 -8.95300 1.000 59.66833 74 ILE UNK C 1
ATOM 486 O O . ILE A 1 78 ? 13.34100 -8.33000 -9.70000 1.000 56.83004 74 ILE UNK O 1
ATOM 491 N N . ALA A 1 79 ? 13.93300 -9.01600 -7.64000 1.000 58.34633 75 ALA UNK N 1
ATOM 492 C CA . ALA A 1 79 ? 13.49600 -7.76900 -7.02000 1.000 57.28816 75 ALA UNK CA 1
ATOM 493 C C . ALA A 1 79 ? 14.23200 -6.56700 -7.59300 1.000 59.07348 75 ALA UNK C 1
ATOM 494 O O . ALA A 1 79 ? 13.68700 -5.45700 -7.61200 1.000 55.66594 75 ALA UNK O 1
ATOM 496 N N . GLN A 1 80 ? 15.46000 -6.76500 -8.07700 1.000 59.72947 76 GLN UNK N 1
ATOM 497 C CA . GLN A 1 80 ? 16.12400 -5.71000 -8.83300 1.000 58.89181 76 GLN UNK CA 1
ATOM 498 C C . GLN A 1 80 ? 15.29700 -5.30700 -10.04900 1.000 56.06090 76 GLN UNK C 1
ATOM 499 O O . GLN A 1 80 ? 14.98600 -4.12400 -10.23700 1.000 53.80395 76 GLN UNK O 1
ATOM 501 N N . GLN A 1 81 ? 14.89500 -6.28800 -10.85600 1.000 56.68960 77 GLN UNK N 1
ATOM 502 C CA . GLN A 1 81 ? 14.13700 -5.99000 -12.10100 1.000 53.62375 77 GLN UNK CA 1
ATOM 503 C C . GLN A 1 81 ? 12.85600 -5.24000 -11.75100 1.000 51.05613 77 GLN UNK C 1
ATOM 504 O O . GLN A 1 81 ? 12.49900 -4.30400 -12.47400 1.000 53.20217 77 GLN UNK O 1
ATOM 510 N N . LEU A 1 82 ? 12.20100 -5.63900 -10.67600 1.000 48.23292 78 LEU UNK N 1
ATOM 511 C CA . LEU A 1 82 ? 10.94600 -4.98800 -10.33300 1.000 45.71262 78 LEU UNK CA 1
ATOM 512 C C . LEU A 1 82 ? 11.17100 -3.52400 -9.99000 1.000 50.22425 78 LEU UNK C 1
ATOM 513 O O . LEU A 1 82 ? 10.34700 -2.67100 -10.34200 1.000 43.34029 78 LEU UNK O 1
ATOM 518 N N . GLU A 1 83 ? 12.29200 -3.21100 -9.32400 1.000 45.66245 79 GLU UNK N 1
ATOM 519 C CA . GLU A 1 83 ? 12.61700 -1.81700 -9.04000 1.000 49.72740 79 GLU UNK CA 1
ATOM 520 C C . GLU A 1 83 ? 12.82400 -1.02800 -10.32600 1.000 50.45175 79 GLU UNK C 1
ATOM 521 O O . GLU A 1 83 ? 12.35000 0.11200 -10.45300 1.000 53.40778 79 GLU UNK O 1
ATOM 523 N N . GLU A 1 84 ? 13.51800 -1.61900 -11.30200 1.000 50.03828 80 GLU UNK N 1
ATOM 524 C CA . GLU A 1 84 ? 13.71200 -0.92800 -12.56900 1.000 51.10219 80 GLU UNK CA 1
ATOM 525 C C . GLU A 1 84 ? 12.37900 -0.70400 -13.26700 1.000 48.13607 80 GLU UNK C 1
ATOM 526 O O . GLU A 1 84 ? 12.13000 0.36700 -13.83700 1.000 50.32870 80 GLU UNK O 1
ATOM 528 N N . ILE A 1 85 ? 11.50000 -1.70100 -13.22800 1.000 50.88365 81 ILE UNK N 1
ATOM 529 C CA . ILE A 1 85 ? 10.21600 -1.54900 -13.89500 1.000 45.34420 81 ILE UNK CA 1
ATOM 530 C C . ILE A 1 85 ? 9.38100 -0.48900 -13.19600 1.000 45.29557 81 ILE UNK C 1
ATOM 531 O O . ILE A 1 85 ? 8.66200 0.27800 -13.84300 1.000 43.60750 81 ILE UNK O 1
ATOM 536 N N . ALA A 1 86 ? 9.46000 -0.42600 -11.86900 1.000 44.45831 82 ALA UNK N 1
ATOM 537 C CA . ALA A 1 86 ? 8.72700 0.59900 -11.14300 1.000 46.24691 82 ALA UNK CA 1
ATOM 538 C C . ALA A 1 86 ? 9.21700 1.98600 -11.53800 1.000 47.24903 82 ALA UNK C 1
ATOM 539 O O . ALA A 1 86 ? 8.41300 2.90200 -11.75500 1.000 47.05206 82 ALA UNK O 1
ATOM 541 N N . LYS A 1 87 ? 10.53600 2.15200 -11.65600 1.000 46.45014 83 LYS UNK N 1
ATOM 542 C CA . LYS A 1 87 ? 11.07200 3.41800 -12.14900 1.000 46.88082 83 LYS UNK CA 1
ATOM 543 C C . LYS A 1 87 ? 10.51000 3.76100 -13.53000 1.000 46.60959 83 LYS UNK C 1
ATOM 544 O O . LYS A 1 87 ? 10.07100 4.89500 -13.77300 1.000 45.14897 83 LYS UNK O 1
ATOM 546 N N . GLN A 1 88 ? 10.53400 2.79400 -14.45700 1.000 47.86181 84 GLN UNK N 1
ATOM 547 C CA . GLN A 1 88 ? 10.00000 3.04800 -15.79800 1.000 46.38483 84 GLN UNK CA 1
ATOM 548 C C . GLN A 1 88 ? 8.53200 3.45500 -15.74700 1.000 44.92713 84 GLN UNK C 1
ATOM 549 O O . GLN A 1 88 ? 8.10300 4.37200 -16.46300 1.000 46.14737 84 GLN UNK O 1
ATOM 552 N N . LEU A 1 89 ? 7.74000 2.77800 -14.91800 1.000 40.84479 85 LEU UNK N 1
ATOM 553 C CA . LEU A 1 89 ? 6.33400 3.13900 -14.82000 1.000 40.30716 85 LEU UNK CA 1
ATOM 554 C C . LEU A 1 89 ? 6.17400 4.55300 -14.28700 1.000 46.85649 85 LEU UNK C 1
ATOM 555 O O . LEU A 1 89 ? 5.27700 5.28300 -14.72200 1.000 45.14673 85 LEU UNK O 1
ATOM 560 N N . LYS A 1 90 ? 7.03700 4.96400 -13.35100 1.000 44.83593 86 LYS UNK N 1
ATOM 561 C CA . LYS A 1 90 ? 6.93600 6.32300 -12.83200 1.000 47.36034 86 LYS UNK CA 1
ATOM 562 C C . LYS A 1 90 ? 7.22000 7.33400 -13.93200 1.000 46.97066 86 LYS UNK C 1
ATOM 563 O O . LYS A 1 90 ? 6.51100 8.34200 -14.06100 1.000 47.01344 86 LYS UNK O 1
ATOM 565 N N . LYS A 1 91 ? 8.24900 7.06700 -14.74300 1.000 45.93161 87 LYS UNK N 1
ATOM 566 C CA . LYS A 1 91 ? 8.55800 7.95200 -15.86500 1.000 47.71126 87 LYS UNK CA 1
ATOM 567 C C . LYS A 1 91 ? 7.38100 8.05200 -16.82600 1.000 48.99707 87 LYS UNK C 1
ATOM 568 O O . LYS A 1 91 ? 7.05700 9.14100 -17.32400 1.000 45.97782 87 LYS UNK O 1
ATOM 570 N N . ILE A 1 92 ? 6.73400 6.91800 -17.09900 1.000 44.51990 88 ILE UNK N 1
ATOM 571 C CA . ILE A 1 92 ? 5.56900 6.91000 -17.98000 1.000 45.19798 88 ILE UNK CA 1
ATOM 572 C C . ILE A 1 92 ? 4.43800 7.72700 -17.37800 1.000 44.42062 88 ILE UNK C 1
ATOM 573 O O . ILE A 1 92 ? 3.76500 8.49100 -18.07600 1.000 41.89512 88 ILE UNK O 1
ATOM 578 N N . ALA A 1 93 ? 4.18400 7.54500 -16.08200 1.000 45.83182 89 ALA UNK N 1
ATOM 579 C CA . ALA A 1 93 ? 3.16600 8.34100 -15.40700 1.000 49.84350 89 ALA UNK CA 1
ATOM 580 C C . ALA A 1 93 ? 3.43800 9.82700 -15.56300 1.000 49.93442 89 ALA UNK C 1
ATOM 581 O O . ALA A 1 93 ? 2.51000 10.61300 -15.77700 1.000 48.26338 89 ALA UNK O 1
ATOM 583 N N . TRP A 1 94 ? 4.70800 10.22900 -15.47900 1.000 49.12829 90 TRP UNK N 1
ATOM 584 C CA . TRP A 1 94 ? 5.02000 11.65300 -15.59700 1.000 55.46960 90 TRP UNK CA 1
ATOM 585 C C . TRP A 1 94 ? 4.82100 12.16400 -17.02300 1.000 53.00162 90 TRP UNK C 1
ATOM 586 O O . TRP A 1 94 ? 4.33800 13.29100 -17.22100 1.000 57.38985 90 TRP UNK O 1
ATOM 597 N N . GLN A 1 95 ? 5.17800 11.35900 -18.03400 1.000 50.53746 91 GLN UNK N 1
ATOM 598 C CA . GLN A 1 95 ? 4.90800 11.79900 -19.40700 1.000 53.79128 91 GLN UNK CA 1
ATOM 599 C C . GLN A 1 95 ? 3.41400 11.87300 -19.69000 1.000 50.35776 91 GLN UNK C 1
ATOM 600 O O . GLN A 1 95 ? 2.95700 12.75400 -20.43400 1.000 47.57027 91 GLN UNK O 1
ATOM 606 N N . LEU A 1 96 ? 2.63800 10.94000 -19.13700 1.000 45.74726 92 LEU UNK N 1
ATOM 607 C CA . LEU A 1 96 ? 1.19200 11.02800 -19.28600 1.000 48.51363 92 LEU UNK CA 1
ATOM 608 C C . LEU A 1 96 ? 0.66600 12.26700 -18.58900 1.000 52.21321 92 LEU UNK C 1
ATOM 609 O O . LEU A 1 96 ? -0.28900 12.89600 -19.05200 1.000 46.16030 92 LEU UNK O 1
ATOM 614 N N . LYS A 1 97 ? 1.28100 12.62500 -17.46500 1.000 54.30472 93 LYS UNK N 1
ATOM 615 C CA . LYS A 1 97 ? 0.89400 13.83100 -16.75300 1.000 55.43447 93 LYS UNK CA 1
ATOM 616 C C . LYS A 1 97 ? 1.08500 15.05600 -17.63600 1.000 54.76613 93 LYS UNK C 1
ATOM 617 O O . LYS A 1 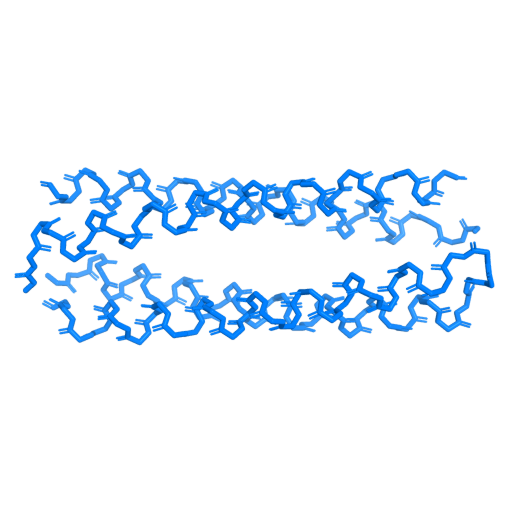97 ? 0.19800 15.91100 -17.74000 1.000 52.67808 93 LYS UNK O 1
ATOM 623 N N . LYS A 1 98 ? 2.25100 15.15200 -18.28300 1.000 57.61101 94 LYS UNK N 1
ATOM 624 C CA . LYS A 1 98 ? 2.52100 16.30700 -19.13400 1.000 54.51821 94 LYS UNK CA 1
ATOM 625 C C . LYS A 1 98 ? 1.58600 16.33200 -20.34100 1.000 57.73411 94 LYS UNK C 1
ATOM 626 O O . LYS A 1 98 ? 1.05500 17.39000 -20.70000 1.000 51.83035 94 LYS UNK O 1
ATOM 628 N N . ILE A 1 99 ? 1.36300 15.17700 -20.97300 1.000 52.05167 95 ILE UNK N 1
ATOM 629 C CA . ILE A 1 99 ? 0.44200 15.12300 -22.10900 1.000 55.02538 95 ILE UNK CA 1
ATOM 630 C C . ILE A 1 99 ? -0.93400 15.62900 -21.70000 1.000 54.32674 95 ILE UNK C 1
ATOM 631 O O . ILE A 1 99 ? -1.54700 16.43600 -22.40700 1.000 55.17119 95 ILE UNK O 1
ATOM 636 N N . ALA A 1 100 ? -1.42100 15.18800 -20.53600 1.000 53.42660 96 ALA UNK N 1
ATOM 637 C CA . ALA A 1 100 ? -2.74200 15.59200 -20.06400 1.000 54.52673 96 ALA UNK CA 1
ATOM 638 C C . ALA A 1 100 ? -2.92900 17.10300 -20.10500 1.000 59.73048 96 ALA UNK C 1
ATOM 639 O O . ALA A 1 100 ? -4.00000 17.58900 -20.48300 1.000 65.80104 96 ALA UNK O 1
ATOM 641 N N . GLN A 1 101 ? -1.90700 17.86200 -19.71300 1.000 57.27339 97 GLN UNK N 1
ATOM 642 C CA . GLN A 1 101 ? -2.01000 19.32100 -19.70200 1.000 57.47483 97 GLN UNK CA 1
ATOM 643 C C . GLN A 1 101 ? -2.23200 19.86000 -21.11800 1.000 60.68109 97 GLN UNK C 1
ATOM 644 O O . GLN A 1 101 ? -3.20900 20.56600 -21.37700 1.000 64.12808 97 GLN UNK O 1
ATOM 647 N N . THR A 1 104 ? -7.03100 17.44300 -25.02700 1.000 87.18283 100 THR UNK N 1
ATOM 648 C CA . THR A 1 104 ? -8.24600 17.94900 -24.39500 1.000 89.13142 100 THR UNK CA 1
ATOM 649 C C . THR A 1 104 ? -8.70700 17.02900 -23.27900 1.000 89.96679 100 THR UNK C 1
ATOM 650 O O . THR A 1 104 ? -8.55600 17.34300 -22.09800 1.000 90.88223 100 THR UNK O 1
ATOM 654 N N . SER A 1 105 ? -9.28600 15.89100 -23.66500 1.000 87.63054 101 SER UNK N 1
ATOM 655 C CA . SER A 1 105 ? -9.75300 14.88700 -22.71000 1.000 89.52559 101 SER UNK CA 1
ATOM 656 C C . SER A 1 105 ? -8.53400 14.29100 -22.00900 1.000 85.73489 101 SER UNK C 1
ATOM 657 O O . SER A 1 105 ? -7.98700 13.25500 -22.39700 1.000 82.08587 101 SER UNK O 1
ATOM 659 N N . GLY A 1 106 ? -8.10200 14.97100 -20.95100 1.000 84.73221 102 GLY UNK N 1
ATOM 660 C CA . GLY A 1 106 ? -6.90100 14.59400 -20.23400 1.000 83.19568 102 GLY UNK CA 1
ATOM 661 C C . GLY A 1 106 ? -7.14100 14.19900 -18.79000 1.000 83.01032 102 GLY UNK C 1
ATOM 662 O O . GLY A 1 106 ? -6.20000 13.83700 -18.07600 1.000 81.82855 102 GLY UNK O 1
ATOM 663 N N . GLY A 1 107 ? -8.39300 14.27800 -18.33600 1.000 84.49129 103 GLY UNK N 1
ATOM 664 C CA . GLY A 1 107 ? -8.72200 13.71500 -17.03600 1.000 84.27258 103 GLY UNK CA 1
ATOM 665 C C . GLY A 1 107 ? -8.47600 12.21900 -16.98900 1.000 81.51159 103 GLY UNK C 1
ATOM 666 O O . GLY A 1 107 ? -7.90100 11.70000 -16.02600 1.000 80.21332 103 GLY UNK O 1
ATOM 667 N N . GLN A 1 108 ? -8.89200 11.50900 -18.04400 1.000 66.48549 104 GLN UNK N 1
ATOM 668 C CA . GLN A 1 108 ? -8.61600 10.08200 -18.13900 1.000 60.98362 104 GLN UNK CA 1
ATOM 669 C C . GLN A 1 108 ? -7.11900 9.81200 -18.08200 1.000 57.01022 104 GLN UNK C 1
ATOM 670 O O . GLN A 1 108 ? -6.67800 8.83200 -17.46800 1.000 54.38603 104 GLN UNK O 1
ATOM 672 N N . LEU A 1 109 ? -6.32100 10.68700 -18.69300 1.000 56.74446 105 LEU UNK N 1
ATOM 673 C CA . LEU A 1 109 ? -4.87500 10.50300 -18.66600 1.000 54.85835 105 LEU UNK CA 1
ATOM 674 C C . LEU A 1 109 ? -4.32500 10.70400 -17.25800 1.000 54.57543 105 LEU UNK C 1
ATOM 675 O O . LEU A 1 109 ? -3.42600 9.97200 -16.82500 1.000 47.85098 105 LEU UNK O 1
ATOM 680 N N . GLU A 1 110 ? 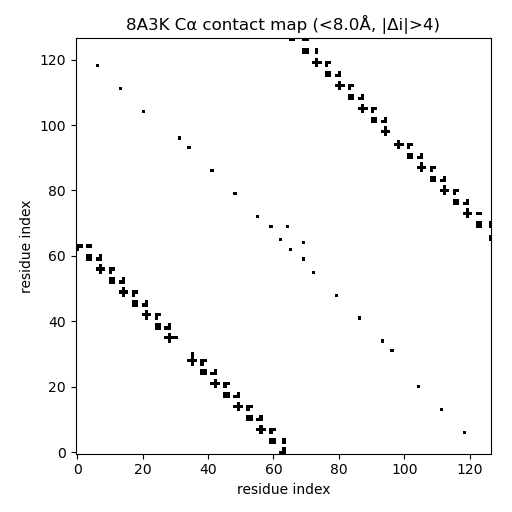-4.85700 11.68600 -16.52600 1.000 52.82066 106 GLU UNK N 1
ATOM 681 C CA . GLU A 1 110 ? -4.43700 11.86700 -15.14100 1.000 53.40549 106 GLU UNK CA 1
ATOM 682 C C . GLU A 1 110 ? -4.74900 10.62700 -14.31400 1.000 52.46438 106 GLU UNK C 1
ATOM 683 O O . GLU A 1 110 ? -3.90100 10.15300 -13.54700 1.000 54.80778 106 GLU UNK O 1
ATOM 685 N N . GLU A 1 111 ? -5.95500 10.07300 -14.47700 1.000 51.86845 107 GLU UNK N 1
ATOM 686 C CA . GLU A 1 111 ? -6.33500 8.88300 -13.71700 1.000 53.34576 107 GLU UNK CA 1
ATOM 687 C C . GLU A 1 111 ? -5.43700 7.69800 -14.05700 1.000 49.88785 107 GLU UNK C 1
ATOM 688 O O . GLU A 1 111 ? -5.05300 6.92100 -13.17400 1.000 53.07597 107 GLU UNK O 1
ATOM 690 N N . ILE A 1 112 ? -5.09000 7.54600 -15.33300 1.000 49.96188 108 ILE UNK N 1
ATOM 691 C CA . ILE A 1 112 ? -4.23100 6.43700 -15.73500 1.000 49.87068 108 ILE UNK CA 1
ATOM 692 C C . ILE A 1 112 ? -2.85200 6.58300 -15.11500 1.000 48.90394 108 ILE UNK C 1
ATOM 693 O O . ILE A 1 112 ? -2.30000 5.62700 -14.56100 1.000 46.71940 108 ILE UNK O 1
ATOM 698 N N . ALA A 1 113 ? -2.26800 7.77800 -15.20900 1.000 49.70723 109 ALA UNK N 1
ATOM 699 C CA . ALA A 1 113 ? -0.97700 7.99800 -14.56500 1.000 48.19567 109 ALA UNK CA 1
ATOM 700 C C . ALA A 1 113 ? -1.05300 7.69500 -13.07600 1.000 50.37671 109 ALA UNK C 1
ATOM 701 O O . ALA A 1 113 ? -0.10000 7.1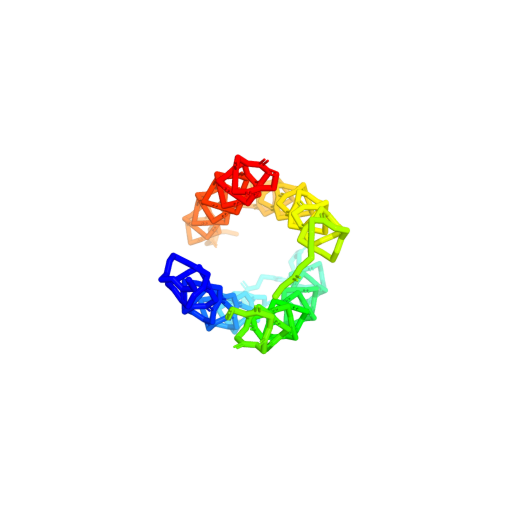6700 -12.49400 1.000 51.06148 109 ALA UNK O 1
ATOM 703 N N . GLN A 1 114 ? -2.16900 8.04600 -12.43300 1.000 51.89696 110 GLN UNK N 1
ATOM 704 C CA . GLN A 1 114 ? -2.29500 7.75200 -11.01000 1.000 52.88147 110 GLN UNK CA 1
ATOM 705 C C . GLN A 1 114 ? -2.25800 6.25400 -10.78400 1.000 51.10057 110 GLN UNK C 1
ATOM 706 O O . GLN A 1 114 ? -1.53700 5.76200 -9.90500 1.000 50.43695 110 GLN UNK O 1
ATOM 708 N N . GLN A 1 115 ? -3.01800 5.51000 -11.59100 1.000 51.14972 111 GLN UNK N 1
ATOM 709 C CA . GLN A 1 115 ? -2.98900 4.05900 -11.47500 1.000 47.10679 111 GLN UNK CA 1
ATOM 710 C C . GLN A 1 115 ? -1.57800 3.54100 -11.67600 1.000 48.42164 111 GLN UNK C 1
ATOM 711 O O . GLN A 1 115 ? -1.14800 2.60000 -10.99600 1.000 49.48919 111 GLN UNK O 1
ATOM 713 N N . LEU A 1 116 ? -0.82700 4.16400 -12.58500 1.000 44.65779 112 LEU UNK N 1
ATOM 714 C CA . LEU A 1 116 ? 0.51000 3.65900 -12.88200 1.000 45.45541 112 LEU UNK CA 1
ATOM 715 C C . LEU A 1 116 ? 1.46700 3.95000 -11.73600 1.000 49.31189 112 LEU UNK C 1
ATOM 716 O O . LEU A 1 116 ? 2.33600 3.13100 -11.42000 1.000 44.84741 112 LEU UNK O 1
ATOM 721 N N . GLU A 1 117 ? 1.31200 5.10200 -11.09100 1.000 47.22845 113 GLU UNK N 1
ATOM 722 C CA . GLU A 1 117 ? 2.17400 5.41200 -9.96200 1.000 48.12099 113 GLU UNK CA 1
ATOM 723 C C . GLU A 1 117 ? 1.85300 4.51500 -8.77400 1.000 47.52889 113 GLU UNK C 1
ATOM 724 O O . GLU A 1 117 ? 2.76500 4.08800 -8.05500 1.000 51.89402 113 GLU UNK O 1
ATOM 730 N N . GLU A 1 118 ? 0.57900 4.15800 -8.59100 1.000 46.36903 114 GLU UNK N 1
ATOM 731 C CA . GLU A 1 118 ? 0.23800 3.20700 -7.53300 1.000 49.36921 114 GLU UNK CA 1
ATOM 732 C C . GLU A 1 118 ? 0.77400 1.81200 -7.85100 1.000 49.76537 114 GLU UNK C 1
ATOM 733 O O . GLU A 1 118 ? 1.21900 1.08900 -6.95000 1.000 49.52637 114 GLU UNK O 1
ATOM 735 N N . ILE A 1 119 ? 0.75100 1.42000 -9.12500 1.000 43.68281 115 ILE UNK N 1
ATOM 736 C CA . ILE A 1 119 ? 1.34800 0.14800 -9.51100 1.000 49.08790 115 ILE UNK CA 1
ATOM 737 C C . ILE A 1 119 ? 2.85300 0.16900 -9.26900 1.000 48.64481 115 ILE UNK C 1
ATOM 738 O O . ILE A 1 119 ? 3.43500 -0.82200 -8.81000 1.000 45.25248 115 ILE UNK O 1
ATOM 743 N N . ALA A 1 120 ? 3.50900 1.29300 -9.57600 1.000 47.24697 116 ALA UNK N 1
ATOM 744 C CA . ALA A 1 120 ? 4.92900 1.42700 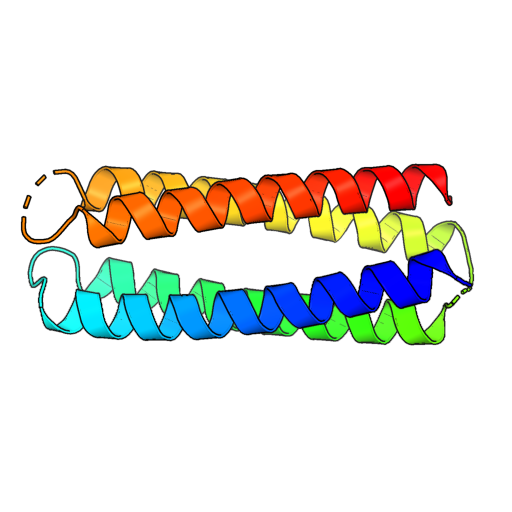-9.26400 1.000 48.36650 116 ALA UNK CA 1
ATOM 745 C C . ALA A 1 120 ? 5.17200 1.25000 -7.77400 1.000 50.58891 116 ALA UNK C 1
ATOM 746 O O . ALA A 1 120 ? 6.15600 0.61700 -7.36400 1.000 50.04058 116 ALA UNK O 1
ATOM 748 N N . LYS A 1 121 ? 4.29000 1.81300 -6.94800 1.000 47.97637 117 LYS UNK N 1
ATOM 749 C CA . LYS A 1 121 ? 4.46900 1.67900 -5.50700 1.000 55.05660 117 LYS UNK CA 1
ATOM 750 C C . LYS A 1 121 ? 4.32400 0.22300 -5.08600 1.000 53.51629 117 LYS UNK C 1
ATOM 751 O O . LYS A 1 121 ? 5.14200 -0.30300 -4.31900 1.000 51.82309 117 LYS UNK O 1
ATOM 753 N N . GLN A 1 122 ? 3.28800 -0.44600 -5.59200 1.000 53.21865 118 GLN UNK N 1
ATOM 754 C CA . GLN A 1 122 ? 3.10200 -1.85100 -5.26900 1.000 51.84448 118 GLN UNK CA 1
ATOM 755 C C . GLN A 1 122 ? 4.31000 -2.67300 -5.70400 1.000 52.45729 118 GLN UNK C 1
ATOM 756 O O . GLN A 1 122 ? 4.75700 -3.56600 -4.97600 1.000 54.39559 118 GLN UNK O 1
ATOM 758 N N . LEU A 1 123 ? 4.88000 -2.36400 -6.86900 1.000 49.66067 119 LEU UNK N 1
ATOM 759 C CA . LEU A 1 123 ? 6.03900 -3.12700 -7.32300 1.000 50.64608 119 LEU UNK CA 1
ATOM 760 C C . LEU A 1 123 ? 7.23400 -2.89500 -6.40800 1.000 54.61905 119 LEU UNK C 1
ATOM 761 O O . LEU A 1 123 ? 7.93100 -3.85000 -6.04700 1.000 49.94077 119 LEU UNK O 1
ATOM 766 N N . LYS A 1 124 ? 7.50100 -1.63400 -6.04200 1.000 52.51430 120 LYS UNK N 1
ATOM 767 C CA . LYS A 1 124 ? 8.61500 -1.35300 -5.14100 1.000 53.65676 120 LYS UNK CA 1
ATOM 768 C C . LYS A 1 124 ? 8.45100 -2.10900 -3.83500 1.000 54.18527 120 LYS UNK C 1
ATOM 769 O O . LYS A 1 124 ? 9.39900 -2.73500 -3.34300 1.000 53.68401 120 LYS UNK O 1
ATOM 771 N N . LYS A 1 125 ? 7.23400 -2.10400 -3.28700 1.000 55.11173 121 LYS UNK N 1
ATOM 772 C CA . LYS A 1 125 ? 6.95400 -2.85500 -2.06700 1.000 54.35532 121 LYS UNK CA 1
ATOM 773 C C . LYS A 1 125 ? 7.18500 -4.35300 -2.25900 1.000 57.30629 121 LYS UNK C 1
ATOM 774 O O . LYS A 1 125 ? 7.66400 -5.03700 -1.34400 1.000 60.64730 121 LYS UNK O 1
ATOM 776 N N . ILE A 1 126 ? 6.84400 -4.88500 -3.43600 1.000 56.54808 122 ILE UNK N 1
ATOM 777 C CA . ILE A 1 126 ? 7.07200 -6.30400 -3.69400 1.000 54.76413 122 ILE UNK CA 1
ATOM 778 C C . ILE A 1 126 ? 8.55900 -6.59300 -3.76700 1.000 56.92379 122 ILE UNK C 1
ATOM 779 O O . ILE A 1 126 ? 9.03000 -7.62000 -3.27300 1.000 57.82340 122 ILE UNK O 1
ATOM 781 N N . ALA A 1 127 ? 9.31400 -5.70500 -4.40800 1.000 54.87514 123 ALA UNK N 1
ATOM 782 C CA . ALA A 1 127 ? 10.76300 -5.84300 -4.42000 1.000 58.70015 123 ALA UNK CA 1
ATOM 783 C C . ALA A 1 127 ? 11.31000 -5.88800 -3.00300 1.000 62.13117 123 ALA UNK C 1
ATOM 784 O O . ALA A 1 127 ? 12.18500 -6.70300 -2.69300 1.000 62.24717 123 ALA UNK O 1
ATOM 786 N N . TRP A 1 128 ? 10.78900 -5.02400 -2.12600 1.000 70.41315 124 TRP UNK N 1
ATOM 787 C CA . TRP A 1 128 ? 11.27700 -4.96700 -0.74800 1.000 72.19017 124 TRP UNK CA 1
ATOM 788 C C . TRP A 1 128 ? 10.91900 -6.23100 0.02100 1.000 72.71494 124 TRP UNK C 1
ATOM 789 O O . TRP A 1 128 ? 11.74400 -6.75600 0.77200 1.000 73.31587 124 TRP UNK O 1
ATOM 791 N N . GLN A 1 129 ? 9.69400 -6.73600 -0.15300 1.000 68.45129 125 GLN UNK N 1
ATOM 792 C CA . GLN A 1 129 ? 9.32000 -7.98800 0.50100 1.000 66.76192 125 GLN UNK CA 1
ATOM 793 C C . GLN A 1 129 ? 10.12200 -9.16300 -0.04800 1.000 66.41588 125 GLN UNK C 1
ATOM 794 O O . GLN A 1 129 ? 10.42100 -10.10700 0.68900 1.000 69.01468 125 GLN UNK O 1
ATOM 796 N N . LEU A 1 130 ? 10.48300 -9.12300 -1.33100 1.000 67.81696 126 LEU UNK N 1
ATOM 797 C CA . LEU A 1 130 ? 11.40400 -10.11400 -1.87600 1.000 64.96165 126 LEU UNK CA 1
ATOM 798 C C . LEU A 1 130 ? 12.74900 -10.04300 -1.16500 1.000 66.56707 126 LEU UNK C 1
ATOM 799 O O . LEU A 1 130 ? 13.24500 -11.04600 -0.64100 1.000 67.52182 126 LEU UNK O 1
ATOM 804 N N . LYS A 1 131 ? 13.35100 -8.85400 -1.13100 1.000 70.65080 127 LYS UNK N 1
ATOM 805 C CA . LYS A 1 131 ? 14.65000 -8.68900 -0.48000 1.000 71.39484 127 LYS UNK CA 1
ATOM 806 C C . LYS A 1 131 ? 14.60200 -9.09300 0.98700 1.000 72.64008 127 LYS UNK C 1
ATOM 807 O O . LYS A 1 131 ? 15.60300 -9.57300 1.53500 1.000 71.90154 127 LYS UNK O 1
ATOM 809 N N . LYS A 1 132 ? 13.45700 -8.89700 1.64200 1.000 79.48229 128 LYS UNK N 1
ATOM 810 C CA . LYS A 1 132 ? 13.30600 -9.36600 3.01300 1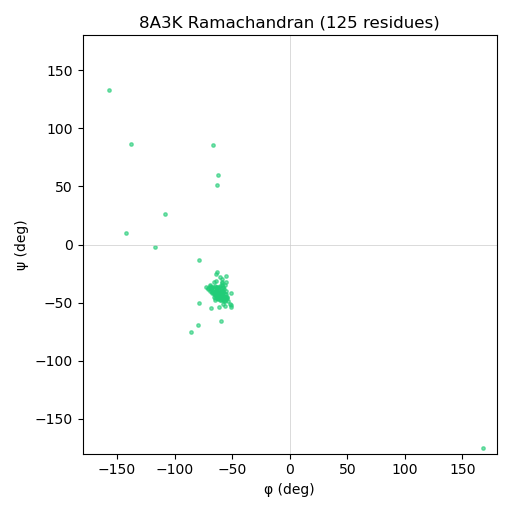.000 82.60894 128 LYS UNK CA 1
ATOM 811 C C . LYS A 1 132 ? 13.22900 -10.88400 3.05800 1.000 82.61770 128 LYS UNK C 1
ATOM 812 O O . LYS A 1 132 ? 13.77400 -11.51300 3.97400 1.000 86.18868 128 LYS UNK O 1
ATOM 814 N N . ILE A 1 133 ? 12.56000 -11.49100 2.07500 1.000 71.69252 129 ILE UNK N 1
ATOM 815 C CA . ILE A 1 133 ? 12.55900 -12.94500 1.96800 1.000 74.53502 129 ILE UNK CA 1
ATOM 816 C C . ILE A 1 133 ? 13.96400 -13.45900 1.68900 1.000 74.35454 129 ILE UNK C 1
ATOM 817 O O . ILE A 1 133 ? 14.33000 -14.55700 2.12600 1.000 74.59573 129 ILE UNK O 1
ATOM 819 N N . ALA A 1 134 ? 14.77900 -12.67800 0.98700 1.000 70.79209 130 ALA UNK N 1
ATOM 820 C CA . ALA A 1 134 ? 16.13600 -13.10300 0.65600 1.000 75.07997 130 ALA UNK CA 1
ATOM 821 C C . ALA A 1 134 ? 17.10300 -12.84700 1.81300 1.000 75.23938 130 ALA UNK C 1
ATOM 822 O O . ALA A 1 134 ? 17.02800 -13.49500 2.85500 1.000 78.22279 130 ALA UNK O 1
#

Solvent-accessible surface area: 6319 Å² total; per-residue (Å²): 85,84,62,35,56,58,33,5,57,52,1,96,64,24,10,64,64,0,59,54,12,0,169,75,0,83,52,29,2,113,55,14,134,110,16,26,48,78,0,90,113,2,0,60,83,0,47,88,16,5,139,80,0,49,90,7,0,155,44,3,56,137,34,32,125,53,68,78,49,16,56,57,22,9,64,80,0,53,62,13,9,66,69,0,32,54,7,0,160,84,0,65,72,37,24,147,155,70,9,57,55,1,51,65,8,0,56,43,0,48,65,19,11,64,49,0,50,63,15,12,63,54,5,65,87,74,66

Secondary structure (P-SEA, 3-state):
caaaaaaaaaaaaaaaaaaaaaaaaaaaaacccccaaaaaaaaaaaaaaaaaaaaaaaaaaaacccaaaaaaaaaaaaaaaaaaaaaaaaaaaaaccccaaaaaaaaaaaaaaaaaaaaaaaaaaac

Foldseek 3Di:
DPVLLVLLVVLLVVLVVLLVVLVVLQVVLVVDVVCNVVSNVVSVVSNVVSVVSNVLSVVSVVPCDDLVVLLVSLVVLLVVLVVLLVSLVVLVVVLVPPSVVSPVSSVVSNVVSVVSNVSSVVSNVVD

Radius of gyration: 15.55 Å; Cα contacts (8 Å, |Δi|>4): 134; chains: 1; bounding box: 30×42×36 Å

Sequence (127 aa):
HMQLEEIAQQLEEIAKQLKKIAWQLKKIAQGEPSAQGQLEEIAQQLEEIAKQLKKIAWQLKKIAPDSVQLEEIAQQLEEIAKQLKKIAWQLKKIAQTSGGQLEEIAQQLEEIAKQLKKIAWQLKKIA